Protein AF-A0A4Q4SYN1-F1 (afdb_monomer_lite)

Structure (mmCIF, N/CA/C/O backbone):
data_AF-A0A4Q4SYN1-F1
#
_entry.id   AF-A0A4Q4SYN1-F1
#
loop_
_atom_site.group_PDB
_atom_site.id
_atom_site.type_symbol
_atom_site.label_atom_id
_atom_site.label_alt_id
_atom_site.label_comp_id
_atom_site.label_asym_id
_atom_site.label_entity_id
_atom_site.label_seq_id
_atom_site.pdbx_PDB_ins_code
_atom_site.Cartn_x
_atom_site.Cartn_y
_atom_site.Cartn_z
_atom_site.occupancy
_atom_site.B_iso_or_equiv
_atom_site.auth_seq_id
_atom_site.auth_comp_id
_atom_site.auth_asym_id
_atom_site.auth_atom_id
_atom_site.pdbx_PDB_model_num
ATOM 1 N N . MET A 1 1 ? -1.777 -11.460 9.683 1.00 87.81 1 MET A N 1
ATOM 2 C CA . MET A 1 1 ? -0.820 -10.631 10.452 1.00 87.81 1 MET A CA 1
ATOM 3 C C . MET A 1 1 ? -1.437 -9.323 10.940 1.00 87.81 1 MET A C 1
ATOM 5 O O . MET A 1 1 ? -1.452 -9.117 12.144 1.00 87.81 1 MET A O 1
ATOM 9 N N . TYR A 1 2 ? -1.996 -8.481 10.057 1.00 95.31 2 TYR A N 1
ATOM 10 C CA . TYR A 1 2 ? -2.575 -7.178 10.436 1.00 95.31 2 TYR A CA 1
ATOM 11 C C . TYR A 1 2 ? -3.566 -7.260 11.611 1.00 95.31 2 TYR A C 1
ATOM 13 O O . TYR A 1 2 ? -3.415 -6.551 12.601 1.00 95.31 2 TYR A O 1
ATOM 21 N N . GLU A 1 3 ? -4.534 -8.181 11.553 1.00 94.19 3 GLU A N 1
ATOM 22 C CA . GLU A 1 3 ? -5.520 -8.348 12.631 1.00 94.19 3 GLU A CA 1
ATOM 23 C C . GLU A 1 3 ? -4.879 -8.710 13.975 1.00 94.19 3 GLU A C 1
ATOM 25 O O . GLU A 1 3 ? -5.314 -8.224 15.011 1.00 94.19 3 GLU A O 1
ATOM 30 N N . MET A 1 4 ? -3.804 -9.503 13.974 1.00 96.25 4 MET A N 1
ATOM 31 C CA . MET A 1 4 ? -3.095 -9.858 15.206 1.00 96.25 4 MET A CA 1
ATOM 32 C C . MET A 1 4 ? -2.384 -8.650 15.824 1.00 96.25 4 MET A C 1
ATOM 34 O O . MET A 1 4 ? -2.293 -8.572 17.046 1.00 96.25 4 MET A O 1
ATOM 38 N N . CYS A 1 5 ? -1.872 -7.722 15.008 1.00 95.88 5 CYS A N 1
ATOM 39 C CA . CYS A 1 5 ? -1.315 -6.455 15.490 1.00 95.88 5 CYS A CA 1
ATOM 40 C C . CYS A 1 5 ? -2.410 -5.591 16.125 1.00 95.88 5 CYS A C 1
ATOM 42 O O . CYS A 1 5 ? -2.234 -5.098 17.236 1.00 95.88 5 CYS A O 1
ATOM 44 N N . ALA A 1 6 ? -3.566 -5.482 15.464 1.00 93.81 6 ALA A N 1
ATOM 45 C CA . ALA A 1 6 ? -4.706 -4.738 15.993 1.00 93.81 6 ALA A CA 1
ATOM 46 C C . ALA A 1 6 ? -5.234 -5.344 17.309 1.00 93.81 6 ALA A C 1
ATOM 48 O O . ALA A 1 6 ? -5.445 -4.622 18.279 1.00 93.81 6 ALA A O 1
ATOM 49 N N . VAL A 1 7 ? -5.373 -6.673 17.388 1.00 94.12 7 VAL A N 1
ATOM 50 C CA . VAL A 1 7 ? -5.802 -7.386 18.610 1.00 94.12 7 VAL A CA 1
ATOM 51 C C . VAL A 1 7 ? -4.797 -7.226 19.754 1.00 94.12 7 VAL A C 1
ATOM 53 O O . VAL A 1 7 ? -5.195 -7.175 20.913 1.00 94.12 7 VAL A O 1
ATOM 56 N N . ARG A 1 8 ? -3.501 -7.076 19.453 1.00 96.50 8 ARG A N 1
ATOM 57 C CA . ARG A 1 8 ? -2.464 -6.736 20.446 1.00 96.50 8 ARG A CA 1
ATOM 58 C C . ARG A 1 8 ? -2.515 -5.280 20.929 1.00 96.50 8 ARG A C 1
ATOM 60 O O . ARG A 1 8 ? -1.666 -4.883 21.721 1.00 96.50 8 ARG A O 1
ATOM 67 N N . GLY A 1 9 ? -3.490 -4.492 20.478 1.00 95.81 9 GLY A N 1
ATOM 68 C CA . GLY A 1 9 ? -3.714 -3.120 20.928 1.00 95.81 9 GLY A CA 1
ATOM 69 C C . GLY A 1 9 ? -2.983 -2.061 20.109 1.00 95.81 9 GLY A C 1
ATOM 70 O O . GLY A 1 9 ? -2.912 -0.912 20.538 1.00 95.81 9 GLY A O 1
ATOM 71 N N . TRP A 1 10 ? -2.426 -2.405 18.943 1.00 97.12 10 TRP A N 1
ATOM 72 C CA . TRP A 1 10 ? -1.820 -1.397 18.076 1.00 97.12 10 TRP A CA 1
ATOM 73 C C . TRP A 1 10 ? -2.927 -0.629 17.338 1.00 97.12 10 TRP A C 1
ATOM 75 O O . TRP A 1 10 ? -3.745 -1.261 16.663 1.00 97.12 10 TRP A O 1
ATOM 85 N N . PRO A 1 11 ? -2.981 0.712 17.450 1.00 96.44 11 PRO A N 1
ATOM 86 C CA . PRO A 1 11 ? -4.049 1.494 16.840 1.00 96.44 11 PRO A CA 1
ATOM 87 C C . PRO A 1 11 ? -3.974 1.382 15.307 1.00 96.44 11 PRO A C 1
ATOM 89 O O . PRO A 1 11 ? -2.896 1.618 14.751 1.00 96.44 11 PRO A O 1
ATOM 92 N N . PRO A 1 12 ? -5.077 1.041 14.609 1.00 96.06 12 PRO A N 1
ATOM 93 C CA . PRO A 1 12 ? -5.079 0.842 13.159 1.00 96.06 12 PRO A CA 1
ATOM 94 C C . PRO A 1 12 ? -4.517 2.017 12.352 1.00 96.06 12 PRO A C 1
ATOM 96 O O . PRO A 1 12 ? -3.851 1.788 11.348 1.00 96.06 12 PRO A O 1
ATOM 99 N N . GLU A 1 13 ? -4.708 3.251 12.819 1.00 96.88 13 GLU A N 1
ATOM 100 C CA . GLU A 1 13 ? -4.198 4.481 12.188 1.00 96.88 13 GLU A CA 1
ATOM 101 C C . GLU A 1 13 ? -2.680 4.628 12.229 1.00 96.88 13 GLU A C 1
ATOM 103 O O . GLU A 1 13 ? -2.120 5.449 11.507 1.00 96.88 13 GLU A O 1
ATOM 108 N N . LYS A 1 14 ? -1.997 3.796 13.016 1.00 97.31 14 LYS A N 1
ATOM 109 C CA . LYS A 1 14 ? -0.533 3.695 13.031 1.00 97.31 14 LYS A CA 1
ATOM 110 C C . LYS A 1 14 ? -0.021 2.429 12.341 1.00 97.31 14 LYS A C 1
ATOM 112 O O . LYS A 1 14 ? 1.180 2.176 12.365 1.00 97.31 14 LYS A O 1
ATOM 117 N N . LEU A 1 15 ? -0.905 1.627 11.741 1.00 97.25 15 LEU A N 1
ATOM 118 C CA . LEU A 1 15 ? -0.546 0.404 11.026 1.00 97.25 15 LEU A CA 1
ATOM 119 C C . LEU A 1 15 ? -0.620 0.614 9.519 1.00 97.25 15 LEU A C 1
ATOM 121 O O . LEU A 1 15 ? -1.684 0.863 8.956 1.00 97.25 15 LEU A O 1
ATOM 125 N N . VAL A 1 16 ? 0.521 0.432 8.863 1.00 97.12 16 VAL A N 1
ATOM 126 C CA . VAL A 1 16 ? 0.650 0.510 7.408 1.00 97.12 16 VAL A CA 1
ATOM 127 C C . VAL A 1 16 ? 0.985 -0.876 6.867 1.00 97.12 16 VAL A C 1
ATOM 129 O O . VAL A 1 16 ? 1.879 -1.554 7.372 1.00 97.12 16 VAL A O 1
ATOM 132 N N . VAL A 1 17 ? 0.263 -1.314 5.835 1.00 96.88 17 VAL A N 1
ATOM 133 C CA . VAL A 1 17 ? 0.538 -2.587 5.158 1.00 96.88 17 VAL A CA 1
ATOM 134 C C . VAL A 1 17 ? 1.715 -2.396 4.204 1.00 96.88 17 VAL A C 1
ATOM 136 O O . VAL A 1 17 ? 1.579 -1.717 3.187 1.00 96.88 17 VAL A O 1
ATOM 139 N N . GLY A 1 18 ? 2.863 -2.991 4.530 1.00 96.56 18 GLY A N 1
ATOM 140 C CA . GLY A 1 18 ? 4.016 -3.055 3.631 1.00 96.56 18 GLY A CA 1
ATOM 141 C C . GLY A 1 18 ? 3.798 -4.082 2.520 1.00 96.56 18 GLY A C 1
ATOM 142 O O . GLY A 1 18 ? 3.390 -5.212 2.791 1.00 96.56 18 GLY A O 1
ATOM 143 N N . LEU A 1 19 ? 4.052 -3.680 1.277 1.00 97.00 19 LEU A N 1
ATOM 144 C CA . LEU A 1 19 ? 3.844 -4.474 0.069 1.00 97.00 19 LEU A CA 1
ATOM 145 C C . LEU A 1 19 ? 5.093 -4.448 -0.803 1.00 97.00 19 LEU A C 1
ATOM 147 O O . LEU A 1 19 ? 5.747 -3.416 -0.915 1.00 97.00 19 LEU A O 1
ATOM 151 N N . VAL A 1 20 ? 5.372 -5.553 -1.484 1.00 97.25 20 VAL A N 1
ATOM 152 C CA . VAL A 1 20 ? 6.398 -5.599 -2.527 1.00 97.25 20 VAL A CA 1
ATOM 153 C C . VAL A 1 20 ? 5.780 -5.094 -3.838 1.00 97.25 20 VAL A C 1
ATOM 155 O O . VAL A 1 20 ? 4.710 -5.557 -4.232 1.00 97.25 20 VAL A O 1
ATOM 158 N N . THR A 1 21 ? 6.405 -4.121 -4.505 1.00 97.31 21 THR A N 1
ATOM 159 C CA . THR A 1 21 ? 5.842 -3.447 -5.696 1.00 97.31 21 THR A CA 1
ATOM 160 C C . THR A 1 21 ? 6.110 -4.183 -7.009 1.00 97.31 21 THR A C 1
ATOM 162 O O . THR A 1 21 ? 5.336 -4.035 -7.957 1.00 97.31 21 THR A O 1
ATOM 165 N N . SER A 1 22 ? 7.162 -5.003 -7.056 1.00 95.06 22 SER A N 1
ATOM 166 C CA . SER A 1 22 ? 7.551 -5.847 -8.190 1.00 95.06 22 SER A CA 1
ATOM 167 C C . SER A 1 22 ? 7.961 -7.238 -7.695 1.00 95.06 22 SER A C 1
ATOM 169 O O . SER A 1 22 ? 8.605 -7.318 -6.648 1.00 95.06 22 SER A O 1
ATOM 171 N N . PRO A 1 23 ? 7.645 -8.331 -8.412 1.00 93.81 23 PRO A N 1
ATOM 172 C CA . PRO A 1 23 ? 8.127 -9.669 -8.054 1.00 93.81 23 PRO A CA 1
ATOM 173 C C . PRO A 1 23 ? 9.660 -9.762 -7.978 1.00 93.81 23 PRO A C 1
ATOM 175 O O . PRO A 1 23 ? 10.180 -10.589 -7.233 1.00 93.81 23 PRO A O 1
ATOM 178 N N . ASP A 1 24 ? 10.378 -8.882 -8.679 1.00 92.88 24 ASP A N 1
ATOM 179 C CA . ASP A 1 24 ? 11.845 -8.841 -8.672 1.00 92.88 24 ASP A CA 1
ATOM 180 C C . ASP A 1 24 ? 12.426 -8.300 -7.353 1.00 92.88 24 ASP A C 1
ATOM 182 O O . ASP A 1 24 ? 13.590 -8.541 -7.044 1.00 92.88 24 ASP A O 1
ATOM 186 N N . ASN A 1 25 ? 11.623 -7.583 -6.556 1.00 90.25 25 ASN A N 1
ATOM 187 C CA . ASN A 1 25 ? 12.081 -6.943 -5.316 1.00 90.25 25 ASN A CA 1
ATOM 188 C C . ASN A 1 25 ? 12.121 -7.911 -4.125 1.00 90.25 25 ASN A C 1
ATOM 190 O O . ASN A 1 25 ? 12.636 -7.560 -3.063 1.00 90.25 25 ASN A O 1
ATOM 194 N N . GLY A 1 26 ? 11.564 -9.115 -4.273 1.00 90.00 26 GLY A N 1
ATOM 195 C CA . GLY A 1 26 ? 11.607 -10.145 -3.245 1.00 90.00 26 GLY A CA 1
ATOM 196 C C . GLY A 1 26 ? 10.396 -11.070 -3.242 1.00 90.00 26 GLY A C 1
ATOM 197 O O . GLY A 1 26 ? 9.416 -10.893 -3.967 1.00 90.00 26 GLY A O 1
ATOM 198 N N . ALA A 1 27 ? 10.461 -12.077 -2.373 1.00 91.38 27 ALA A N 1
ATOM 199 C CA . ALA A 1 27 ? 9.360 -13.008 -2.165 1.00 91.38 27 ALA A CA 1
ATOM 200 C C . ALA A 1 27 ? 8.134 -12.311 -1.549 1.00 91.38 27 ALA A C 1
ATOM 202 O O . ALA A 1 27 ? 8.254 -11.359 -0.780 1.00 91.38 27 ALA A O 1
ATOM 203 N N . GLY A 1 28 ? 6.941 -12.836 -1.841 1.00 90.50 28 GLY A N 1
ATOM 204 C CA . GLY A 1 28 ? 5.693 -12.332 -1.261 1.00 90.50 28 GLY A CA 1
ATOM 205 C C . GLY A 1 28 ? 5.037 -11.190 -2.039 1.00 90.50 28 GLY A C 1
ATOM 206 O O . GLY A 1 28 ? 4.151 -10.529 -1.500 1.00 90.50 28 GLY A O 1
ATOM 207 N N . TRP A 1 29 ? 5.423 -10.966 -3.299 1.00 95.38 29 TRP A N 1
ATOM 208 C CA . TRP A 1 29 ? 4.630 -10.148 -4.215 1.00 95.38 29 TRP A CA 1
ATOM 209 C C . TRP A 1 29 ? 3.245 -10.772 -4.434 1.00 95.38 29 TRP A C 1
ATOM 211 O O . TRP A 1 29 ? 3.111 -11.990 -4.577 1.00 95.38 29 TRP A O 1
ATOM 221 N N . VAL A 1 30 ? 2.207 -9.934 -4.450 1.00 94.94 30 VAL A N 1
ATOM 222 C CA . VAL A 1 30 ? 0.809 -10.366 -4.567 1.00 94.94 30 VAL A CA 1
ATOM 223 C C . VAL A 1 30 ? 0.141 -9.628 -5.734 1.00 94.94 30 VAL A C 1
ATOM 225 O O . VAL A 1 30 ? 0.196 -8.396 -5.760 1.00 94.94 30 VAL A O 1
ATOM 228 N N . PRO A 1 31 ? -0.545 -10.338 -6.654 1.00 93.75 31 PRO A N 1
ATOM 229 C CA . PRO A 1 31 ? -1.319 -9.715 -7.727 1.00 93.75 31 PRO A CA 1
ATOM 230 C C . PRO A 1 31 ? -2.427 -8.792 -7.204 1.00 93.75 31 PRO A C 1
ATOM 232 O O . PRO A 1 31 ? -3.025 -9.039 -6.149 1.00 93.75 31 PRO A O 1
ATOM 235 N N . PHE A 1 32 ? -2.763 -7.746 -7.963 1.00 93.31 32 PHE A N 1
ATOM 236 C CA . PHE A 1 32 ? -3.763 -6.756 -7.545 1.00 93.31 32 PHE A CA 1
ATOM 237 C C . PHE A 1 32 ? -5.170 -7.337 -7.374 1.00 93.31 32 PHE A C 1
ATOM 239 O O . PHE A 1 32 ? -5.925 -6.858 -6.527 1.00 93.31 32 PHE A O 1
ATOM 246 N N . GLU A 1 33 ? -5.505 -8.386 -8.121 1.00 93.00 33 GLU A N 1
ATOM 247 C CA . GLU A 1 33 ? -6.786 -9.094 -8.069 1.00 93.00 33 GLU A CA 1
ATOM 248 C C . GLU A 1 33 ? -7.009 -9.736 -6.696 1.00 93.00 33 GLU A C 1
ATOM 250 O O . GLU A 1 33 ? -8.131 -9.780 -6.194 1.00 93.00 33 GLU A O 1
ATOM 255 N N . VAL A 1 34 ? -5.924 -10.185 -6.061 1.00 94.50 34 VAL A N 1
ATOM 256 C CA . VAL A 1 34 ? -5.941 -10.763 -4.714 1.00 94.50 34 VAL A CA 1
ATOM 257 C C . VAL A 1 34 ? -5.793 -9.666 -3.661 1.00 94.50 34 VAL A C 1
ATOM 259 O O . VAL A 1 34 ? -6.498 -9.667 -2.651 1.00 94.50 34 VAL A O 1
ATOM 262 N N . LEU A 1 35 ? -4.907 -8.695 -3.888 1.00 94.00 35 LEU A N 1
ATOM 263 C CA . LEU A 1 35 ? -4.626 -7.627 -2.930 1.00 94.00 35 LEU A CA 1
ATOM 264 C C . LEU A 1 35 ? -5.830 -6.692 -2.708 1.00 94.00 35 LEU A C 1
ATOM 266 O O . LEU A 1 35 ? -6.145 -6.346 -1.568 1.00 94.00 35 LEU A O 1
ATOM 270 N N . GLY A 1 36 ? -6.519 -6.288 -3.778 1.00 93.31 36 GLY A N 1
ATOM 271 C CA . GLY A 1 36 ? -7.598 -5.295 -3.738 1.00 93.31 36 GLY A CA 1
ATOM 272 C C . GLY A 1 36 ? -8.745 -5.648 -2.779 1.00 93.31 36 GLY A C 1
ATOM 273 O O . GLY A 1 36 ? -9.067 -4.835 -1.902 1.00 93.31 36 GLY A O 1
ATOM 274 N N . PRO A 1 37 ? -9.351 -6.849 -2.878 1.00 93.75 37 PRO A N 1
ATOM 275 C CA . PRO A 1 37 ? -10.392 -7.294 -1.952 1.00 93.75 37 PRO A CA 1
ATOM 276 C C . PRO A 1 37 ? -9.924 -7.339 -0.492 1.00 93.75 37 PRO A C 1
ATOM 278 O O . PRO A 1 37 ? -10.662 -6.926 0.403 1.00 93.75 37 PRO A O 1
ATOM 281 N N . ASN A 1 38 ? -8.680 -7.762 -0.244 1.00 94.50 38 ASN A N 1
ATOM 282 C CA . ASN A 1 38 ? -8.117 -7.838 1.105 1.00 94.50 38 ASN A CA 1
ATOM 283 C C . ASN A 1 38 ? -7.915 -6.448 1.731 1.00 94.50 38 ASN A C 1
ATOM 285 O O . ASN A 1 38 ? -8.328 -6.221 2.868 1.00 94.50 38 ASN A O 1
ATOM 289 N N . LEU A 1 39 ? -7.364 -5.483 0.985 1.00 94.75 39 LEU A N 1
ATOM 290 C CA . LEU A 1 39 ? -7.247 -4.096 1.460 1.00 94.75 39 LEU A CA 1
ATOM 291 C C . LEU A 1 39 ? -8.621 -3.470 1.728 1.00 94.75 39 LEU A C 1
ATOM 293 O O . LEU A 1 39 ? -8.807 -2.740 2.703 1.00 94.75 39 LEU A O 1
ATOM 297 N N . SER A 1 40 ? -9.603 -3.793 0.888 1.00 92.81 40 SER A N 1
ATOM 298 C CA . SER A 1 40 ? -10.984 -3.338 1.053 1.00 92.81 40 SER A CA 1
ATOM 299 C C . SER A 1 40 ? -11.616 -3.888 2.334 1.00 92.81 40 SER A C 1
ATOM 301 O O . SER A 1 40 ? -12.279 -3.148 3.063 1.00 92.81 40 SER A O 1
ATOM 303 N N . LEU A 1 41 ? -11.384 -5.169 2.636 1.00 93.25 41 LEU A N 1
ATOM 304 C CA . LEU A 1 41 ? -11.843 -5.808 3.866 1.00 93.25 41 LEU A CA 1
ATOM 305 C C . LEU A 1 41 ? -11.202 -5.171 5.103 1.00 93.25 41 LEU A C 1
ATOM 307 O O . LEU A 1 41 ? -11.921 -4.810 6.035 1.00 93.25 41 LEU A O 1
ATOM 311 N N . LEU A 1 42 ? -9.880 -4.966 5.092 1.00 93.81 42 LEU A N 1
ATOM 312 C CA . LEU A 1 42 ? -9.162 -4.334 6.202 1.00 93.81 42 LEU A CA 1
ATOM 313 C C . LEU A 1 42 ? -9.698 -2.929 6.491 1.00 93.81 42 LEU A C 1
ATOM 315 O O . LEU A 1 42 ? -9.983 -2.610 7.641 1.00 93.81 42 LEU A O 1
ATOM 319 N N . ARG A 1 43 ? -9.930 -2.110 5.463 1.00 92.25 43 ARG A N 1
ATOM 320 C CA . ARG A 1 43 ? -10.500 -0.764 5.640 1.00 92.25 43 ARG A CA 1
ATOM 321 C C . ARG A 1 43 ? -11.912 -0.765 6.205 1.00 92.25 43 ARG A C 1
ATOM 323 O O . ARG A 1 43 ? -12.245 0.091 7.017 1.00 92.25 43 ARG A O 1
ATOM 330 N N . ARG A 1 44 ? -12.753 -1.713 5.783 1.00 91.94 44 ARG A N 1
ATOM 331 C CA . ARG A 1 44 ? -14.113 -1.855 6.325 1.00 91.94 44 ARG A CA 1
ATOM 332 C C . ARG A 1 44 ? -14.094 -2.320 7.778 1.00 91.94 44 ARG A C 1
ATOM 334 O O . ARG A 1 44 ? -14.915 -1.871 8.569 1.00 91.94 44 ARG A O 1
ATOM 341 N N . ARG A 1 45 ? -13.172 -3.222 8.122 1.00 93.69 45 ARG A N 1
ATOM 342 C CA . ARG A 1 45 ? -13.047 -3.789 9.469 1.00 93.69 45 ARG A CA 1
ATOM 343 C C . ARG A 1 45 ? -12.398 -2.823 10.458 1.00 93.69 45 ARG A C 1
ATOM 345 O O . ARG A 1 45 ? -12.767 -2.831 11.628 1.00 93.69 45 ARG A O 1
ATOM 352 N N . PHE A 1 46 ? -11.463 -2.001 9.990 1.00 94.25 46 PHE A N 1
ATOM 353 C CA . PHE A 1 46 ? -10.692 -1.062 10.796 1.00 94.25 46 PHE A CA 1
ATOM 354 C C . PHE A 1 46 ? -10.885 0.367 10.255 1.00 94.25 46 PHE A C 1
ATOM 356 O O . PHE A 1 46 ? -10.143 0.780 9.363 1.00 94.25 46 PHE A O 1
ATOM 363 N N . PRO A 1 47 ? -11.854 1.142 10.787 1.00 87.88 47 PRO A N 1
ATOM 364 C CA . PRO A 1 47 ? -12.176 2.489 10.300 1.00 87.88 47 PRO A CA 1
ATOM 365 C C . PRO A 1 47 ? -10.995 3.471 10.294 1.00 87.88 47 PRO A C 1
ATOM 367 O O . PRO A 1 47 ? -10.978 4.395 9.487 1.00 87.88 47 PRO A O 1
ATOM 370 N N . GLY A 1 48 ? -10.003 3.248 11.160 1.00 90.12 48 GLY A N 1
ATOM 371 C CA . GLY A 1 48 ? -8.756 4.006 11.215 1.00 90.12 48 GLY A CA 1
ATOM 372 C C . GLY A 1 48 ? -7.627 3.435 10.357 1.00 90.12 48 GLY A C 1
ATOM 373 O O . GLY A 1 48 ? -6.491 3.731 10.645 1.00 90.12 48 GLY A O 1
ATOM 374 N N . PHE A 1 49 ? -7.867 2.577 9.361 1.00 95.12 49 PHE A N 1
ATOM 375 C CA . PHE A 1 49 ? -6.798 1.933 8.576 1.00 95.12 49 PHE A CA 1
ATOM 376 C C . PHE A 1 49 ? -5.677 2.901 8.135 1.00 95.12 49 PHE A C 1
ATOM 378 O O . PHE A 1 49 ? -5.927 3.820 7.353 1.00 95.12 49 PHE A O 1
ATOM 385 N N . GLY A 1 50 ? -4.447 2.662 8.607 1.00 95.38 50 GLY A N 1
ATOM 386 C CA . GLY A 1 50 ? -3.321 3.592 8.465 1.00 95.38 50 GLY A CA 1
ATOM 387 C C . GLY A 1 50 ? -2.734 3.705 7.057 1.00 95.38 50 GLY A C 1
ATOM 388 O O . GLY A 1 50 ? -2.101 4.708 6.741 1.00 95.38 50 GLY A O 1
ATOM 389 N N . GLY A 1 51 ? -2.975 2.729 6.177 1.00 95.88 51 GLY A N 1
ATOM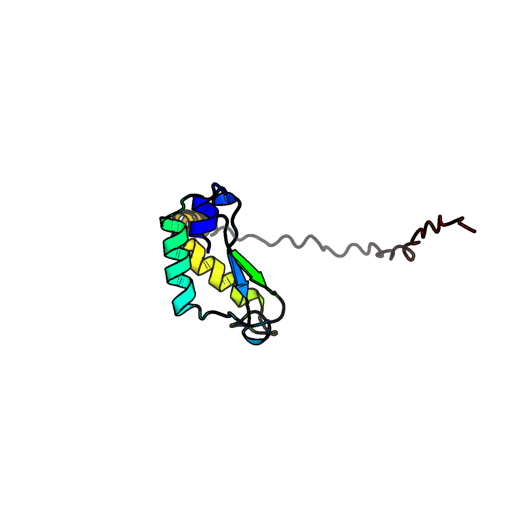 390 C CA . GLY A 1 51 ? -2.627 2.828 4.757 1.00 95.88 51 GLY A CA 1
ATOM 391 C C . GLY A 1 51 ? -1.747 1.694 4.242 1.00 95.88 51 GLY A C 1
ATOM 392 O O . GLY A 1 51 ? -1.683 0.605 4.816 1.00 95.88 51 GLY A O 1
ATOM 393 N N . VAL A 1 52 ? -1.079 1.958 3.119 1.00 97.44 52 VAL A N 1
ATOM 394 C CA . VAL A 1 52 ? -0.166 1.019 2.455 1.00 97.44 52 VAL A CA 1
ATOM 395 C C . VAL A 1 52 ? 1.174 1.689 2.169 1.00 97.44 52 VAL A C 1
ATOM 397 O O . VAL A 1 52 ? 1.235 2.896 1.943 1.00 97.44 52 VAL A O 1
ATOM 400 N N . MET A 1 53 ? 2.231 0.889 2.143 1.00 97.56 53 MET A N 1
ATOM 401 C CA . MET A 1 53 ? 3.582 1.277 1.749 1.00 97.56 53 MET A CA 1
ATOM 402 C C . MET A 1 53 ? 4.081 0.281 0.702 1.00 97.56 53 MET A C 1
ATOM 404 O O . MET A 1 53 ? 3.775 -0.908 0.788 1.00 97.56 53 MET A O 1
ATOM 408 N N . GLY A 1 54 ? 4.811 0.771 -0.299 1.00 97.44 54 GLY A N 1
ATOM 409 C CA . GLY A 1 54 ? 5.388 -0.045 -1.362 1.00 97.44 54 GLY A CA 1
ATOM 410 C C . GLY A 1 54 ? 6.911 -0.073 -1.293 1.00 97.44 54 GLY A C 1
ATOM 411 O O . GLY A 1 54 ? 7.549 0.972 -1.393 1.00 97.44 54 GLY A O 1
ATOM 412 N N . TRP A 1 55 ? 7.477 -1.269 -1.182 1.00 97.31 55 TRP A N 1
ATOM 413 C CA . TRP A 1 55 ? 8.888 -1.559 -1.391 1.00 97.31 55 TRP A CA 1
ATOM 414 C C . TRP A 1 55 ? 9.095 -2.094 -2.819 1.00 97.31 55 TRP A C 1
ATOM 416 O O . TRP A 1 55 ? 8.737 -3.230 -3.128 1.00 97.31 55 TRP A O 1
ATOM 426 N N . GLU A 1 56 ? 9.602 -1.328 -3.773 1.00 97.12 56 GLU A N 1
ATOM 427 C CA . GLU A 1 56 ? 10.110 0.046 -3.730 1.00 97.12 56 GLU A CA 1
ATOM 428 C C . GLU A 1 56 ? 9.623 0.840 -4.956 1.00 97.12 56 GLU A C 1
ATOM 430 O O . GLU A 1 56 ? 8.802 0.358 -5.739 1.00 97.12 56 GLU A O 1
ATOM 435 N N . TYR A 1 57 ? 10.078 2.082 -5.120 1.00 97.75 57 TYR A N 1
ATOM 436 C CA . TYR A 1 57 ? 9.532 2.966 -6.150 1.00 97.75 57 TYR A CA 1
ATOM 437 C C . TYR A 1 57 ? 9.975 2.601 -7.576 1.00 97.75 57 TYR A C 1
ATOM 439 O O . TYR A 1 57 ? 9.124 2.421 -8.442 1.00 97.75 57 TYR A O 1
ATOM 447 N N . PHE A 1 58 ? 11.284 2.510 -7.841 1.00 97.81 58 PHE A N 1
ATOM 448 C CA . PHE A 1 58 ? 11.845 2.707 -9.189 1.00 97.81 58 PHE A CA 1
ATOM 449 C C . PHE A 1 58 ? 11.423 1.681 -10.254 1.00 97.81 58 PHE A C 1
ATOM 451 O O . PHE A 1 58 ? 11.581 1.964 -11.437 1.00 97.81 58 PHE A O 1
ATOM 458 N N . ASN A 1 59 ? 10.930 0.505 -9.865 1.00 97.12 59 ASN A N 1
ATOM 459 C CA . ASN A 1 59 ? 10.492 -0.563 -10.767 1.00 97.12 59 ASN A CA 1
ATOM 460 C C . ASN A 1 59 ? 9.060 -1.046 -10.474 1.00 97.12 59 ASN A C 1
ATOM 462 O O . ASN A 1 59 ? 8.718 -2.187 -10.784 1.00 97.12 59 ASN A O 1
ATOM 466 N N . GLY A 1 60 ? 8.226 -0.200 -9.863 1.00 95.75 60 GLY A N 1
ATOM 467 C CA . GLY A 1 60 ? 6.867 -0.566 -9.470 1.00 95.75 60 GLY A CA 1
ATOM 468 C C . GLY A 1 60 ? 6.003 -1.060 -10.639 1.00 95.75 60 GLY A C 1
ATOM 469 O O . GLY A 1 60 ? 5.767 -0.348 -11.617 1.00 95.75 60 GLY A O 1
ATOM 470 N N . TRP A 1 61 ? 5.467 -2.275 -10.521 1.00 94.62 61 TRP A N 1
ATOM 471 C CA . TRP A 1 61 ? 4.547 -2.855 -11.506 1.00 94.62 61 TRP A CA 1
ATOM 472 C C . TRP A 1 61 ? 3.163 -2.166 -11.425 1.00 94.62 61 TRP A C 1
ATOM 474 O O . TRP A 1 61 ? 2.725 -1.828 -10.327 1.00 94.62 61 TRP A O 1
ATOM 484 N N . PRO A 1 62 ? 2.426 -1.903 -12.521 1.00 95.38 62 PRO A N 1
ATOM 485 C CA . PRO A 1 62 ? 2.587 -2.420 -13.882 1.00 95.38 62 PRO A CA 1
ATOM 486 C C . PRO A 1 62 ? 3.496 -1.590 -14.785 1.00 95.38 62 PRO A C 1
ATOM 488 O O . PRO A 1 62 ? 3.835 -2.040 -15.873 1.00 95.38 62 PRO A O 1
ATOM 491 N N . GLY A 1 63 ? 3.885 -0.392 -14.354 1.00 94.06 63 GLY A N 1
ATOM 492 C CA . GLY A 1 63 ? 4.632 0.540 -15.192 1.00 94.06 63 GLY A CA 1
ATOM 493 C C . GLY A 1 63 ? 6.134 0.273 -15.262 1.00 94.06 63 GLY A C 1
ATOM 494 O O . GLY A 1 63 ? 6.808 0.910 -16.067 1.00 94.06 63 GLY A O 1
ATOM 495 N N . GLY A 1 64 ? 6.659 -0.635 -14.435 1.00 95.06 64 GLY A N 1
ATOM 496 C CA . GLY A 1 64 ? 8.068 -1.011 -14.449 1.00 95.06 64 GLY A CA 1
ATOM 497 C C . GLY A 1 64 ? 8.976 0.185 -14.171 1.00 95.06 64 GLY A C 1
ATOM 498 O O . GLY A 1 64 ? 8.658 1.041 -13.343 1.00 95.06 64 GLY A O 1
ATOM 499 N N . ARG A 1 65 ? 10.118 0.242 -14.862 1.00 96.50 65 ARG A N 1
ATOM 500 C CA . ARG A 1 65 ? 11.097 1.332 -14.702 1.00 96.50 65 ARG A CA 1
ATOM 501 C C . ARG A 1 65 ? 10.726 2.568 -15.510 1.00 96.50 65 ARG A C 1
ATOM 503 O O . ARG A 1 65 ? 11.151 3.672 -15.189 1.00 96.50 65 ARG A O 1
ATOM 510 N N . GLU A 1 66 ? 9.916 2.384 -16.539 1.00 97.88 66 GLU A N 1
ATOM 511 C CA . GLU A 1 66 ? 9.471 3.418 -17.459 1.00 97.88 66 GLU A CA 1
ATOM 512 C C . GLU A 1 66 ? 8.401 4.296 -16.810 1.00 97.88 66 GLU A C 1
ATOM 514 O O . GLU A 1 66 ? 8.360 5.505 -17.035 1.00 97.88 66 GLU A O 1
ATOM 519 N N . ARG A 1 67 ? 7.503 3.682 -16.025 1.00 97.94 67 ARG A N 1
ATOM 520 C CA . ARG A 1 67 ? 6.342 4.349 -15.417 1.00 97.94 67 ARG A CA 1
ATOM 521 C C . ARG A 1 67 ? 6.074 3.901 -13.969 1.00 97.94 67 ARG A C 1
ATOM 523 O O . ARG A 1 67 ? 4.937 3.544 -13.647 1.00 97.94 67 ARG A O 1
ATOM 530 N N . PRO A 1 68 ? 7.064 3.959 -13.059 1.00 97.62 68 PRO A N 1
ATOM 531 C CA . PRO A 1 68 ? 6.955 3.417 -11.696 1.00 97.62 68 PRO A CA 1
ATOM 532 C C . PRO A 1 68 ? 5.783 3.986 -10.877 1.00 97.62 68 PRO A C 1
ATOM 534 O O . PRO A 1 68 ? 5.176 3.302 -10.050 1.00 97.62 68 PRO A O 1
ATOM 537 N N . TRP A 1 69 ? 5.390 5.234 -11.148 1.00 97.50 69 TRP A N 1
ATOM 538 C CA . TRP A 1 69 ? 4.261 5.908 -10.497 1.00 97.50 69 TRP A CA 1
ATOM 539 C C . TRP A 1 69 ? 2.899 5.241 -10.754 1.00 97.50 69 TRP A C 1
ATOM 541 O O . TRP A 1 69 ? 1.932 5.512 -10.034 1.00 97.50 69 TRP A O 1
ATOM 551 N N . GLU A 1 70 ? 2.776 4.374 -11.766 1.00 97.94 70 GLU A N 1
ATOM 552 C CA . GLU A 1 70 ? 1.519 3.675 -12.034 1.00 97.94 70 GLU A CA 1
ATOM 553 C C . GLU A 1 70 ? 1.104 2.761 -10.882 1.00 97.94 70 GLU A C 1
ATOM 555 O O . GLU A 1 70 ? -0.098 2.660 -10.616 1.00 97.94 70 GLU A O 1
ATOM 560 N N . TRP A 1 71 ? 2.061 2.182 -10.147 1.00 97.56 71 TRP A N 1
ATOM 561 C CA . TRP A 1 71 ? 1.774 1.396 -8.946 1.00 97.56 71 T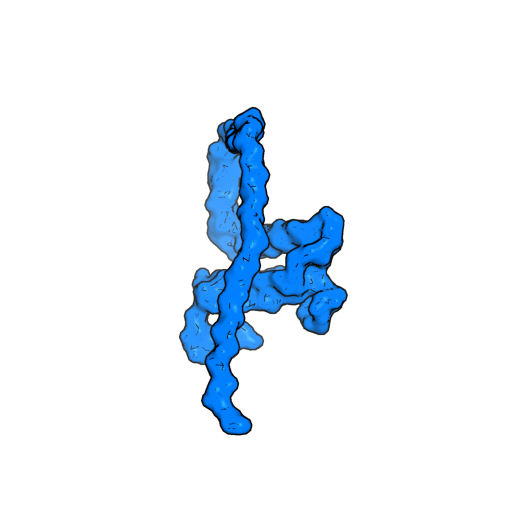RP A CA 1
ATOM 562 C C . TRP A 1 71 ? 1.021 2.239 -7.903 1.00 97.56 71 TRP A C 1
ATOM 564 O O . TRP A 1 71 ? -0.069 1.873 -7.455 1.00 97.56 71 TRP A O 1
ATOM 574 N N . ALA A 1 72 ? 1.537 3.432 -7.583 1.00 97.06 72 ALA A N 1
ATOM 575 C CA . ALA A 1 72 ? 0.923 4.338 -6.609 1.00 97.06 72 ALA A CA 1
ATOM 576 C C . ALA A 1 72 ? -0.450 4.846 -7.082 1.00 97.06 72 ALA A C 1
ATOM 578 O O . ALA A 1 72 ? -1.398 4.953 -6.294 1.00 97.06 72 ALA A O 1
ATOM 579 N N . ARG A 1 73 ? -0.599 5.096 -8.390 1.00 96.56 73 ARG A N 1
ATOM 580 C CA . ARG A 1 73 ? -1.889 5.447 -9.001 1.00 96.56 73 ARG A CA 1
ATOM 581 C C . ARG A 1 73 ? -2.905 4.312 -8.849 1.00 96.56 73 ARG A C 1
ATOM 583 O O . ARG A 1 73 ? -4.070 4.580 -8.550 1.00 96.56 73 ARG A O 1
ATOM 590 N N . HIS A 1 74 ? -2.487 3.060 -9.033 1.00 95.12 74 HIS A N 1
ATOM 591 C CA . HIS A 1 74 ? -3.339 1.890 -8.816 1.00 95.12 74 HIS A CA 1
ATOM 592 C C . HIS A 1 74 ? -3.750 1.747 -7.347 1.00 95.12 74 HIS A C 1
ATOM 594 O O . HIS A 1 74 ? -4.945 1.622 -7.072 1.00 95.12 74 HIS A O 1
ATOM 600 N N . MET A 1 75 ? -2.809 1.864 -6.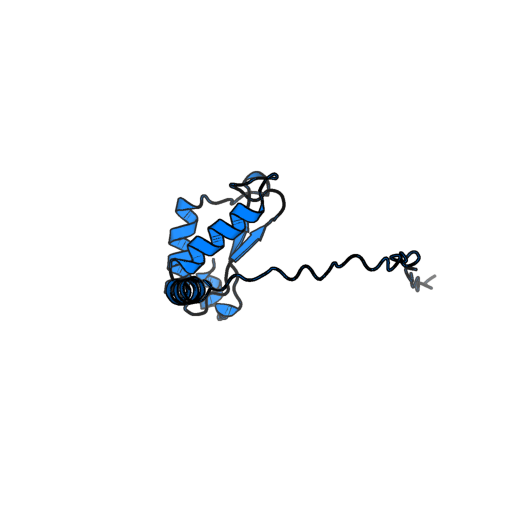404 1.00 95.88 75 MET A N 1
ATOM 601 C CA . MET A 1 75 ? -3.123 1.840 -4.968 1.00 95.88 75 MET A CA 1
ATOM 602 C C . MET A 1 75 ? -4.102 2.949 -4.579 1.00 95.88 75 MET A C 1
ATOM 604 O O . MET A 1 75 ? -5.074 2.697 -3.871 1.00 95.88 75 MET A O 1
ATOM 608 N N . THR A 1 76 ? -3.919 4.159 -5.110 1.00 94.81 76 THR A N 1
ATOM 609 C CA . THR A 1 76 ? -4.833 5.284 -4.871 1.00 94.81 76 THR A CA 1
ATOM 610 C C . THR A 1 76 ? -6.252 4.968 -5.341 1.00 94.81 76 THR A C 1
ATOM 612 O O . THR A 1 76 ? -7.206 5.230 -4.611 1.00 94.81 76 THR A O 1
ATOM 615 N N . LYS A 1 77 ? -6.417 4.370 -6.530 1.00 92.88 77 LYS A N 1
ATOM 616 C CA . LYS A 1 77 ? -7.741 3.954 -7.023 1.00 92.88 77 LYS A CA 1
ATOM 617 C C . LYS A 1 77 ? -8.376 2.916 -6.098 1.00 92.88 77 LYS A C 1
ATOM 619 O O . LYS A 1 77 ? -9.521 3.099 -5.696 1.00 92.88 77 LYS A O 1
ATOM 624 N N . LEU A 1 78 ? -7.628 1.880 -5.711 1.00 91.00 78 LEU A N 1
ATOM 625 C CA . LEU A 1 78 ? -8.112 0.824 -4.813 1.00 91.00 78 LEU A CA 1
ATOM 626 C C . LEU A 1 78 ? -8.538 1.374 -3.443 1.00 91.00 78 LEU A C 1
ATOM 628 O O . LEU A 1 78 ? -9.609 1.038 -2.937 1.00 91.00 78 LEU A O 1
ATOM 632 N N . LEU A 1 79 ? -7.729 2.264 -2.866 1.00 89.50 79 LEU A N 1
ATOM 633 C CA . LEU A 1 79 ? -7.974 2.874 -1.558 1.00 89.50 79 LEU A CA 1
ATOM 634 C C . LEU A 1 79 ? -9.001 4.015 -1.601 1.00 89.50 79 LEU A C 1
ATOM 636 O O . LEU A 1 79 ? -9.542 4.390 -0.566 1.00 89.50 79 LEU A O 1
ATOM 640 N N . ARG A 1 80 ? -9.329 4.595 -2.753 1.00 85.62 80 ARG A N 1
ATOM 641 C CA . ARG A 1 80 ? -10.398 5.609 -2.832 1.00 85.62 80 ARG A CA 1
ATOM 642 C C . ARG A 1 80 ? -11.743 5.007 -3.203 1.00 85.62 80 ARG A C 1
ATOM 644 O O . ARG A 1 80 ? -12.741 5.399 -2.611 1.00 85.62 80 ARG A O 1
ATOM 651 N N . ALA A 1 81 ? -11.767 3.996 -4.071 1.00 71.50 81 ALA A N 1
ATOM 652 C CA . ALA A 1 81 ? -12.998 3.355 -4.540 1.00 71.50 81 ALA A CA 1
ATOM 653 C C . ALA A 1 81 ? -13.831 2.702 -3.421 1.00 71.50 81 ALA A C 1
ATOM 655 O O . ALA A 1 81 ? -15.027 2.490 -3.582 1.00 71.50 81 ALA A O 1
ATOM 656 N N . THR A 1 82 ? -13.217 2.380 -2.281 1.00 61.72 82 THR A N 1
ATOM 657 C CA . THR A 1 82 ? -13.869 1.652 -1.181 1.00 61.72 82 THR A CA 1
ATOM 658 C C . THR A 1 82 ? -14.204 2.484 0.057 1.00 61.72 82 THR A C 1
ATOM 660 O O . THR A 1 82 ? -14.629 1.914 1.060 1.00 61.72 82 THR A O 1
ATOM 663 N N . GLY A 1 83 ? -14.075 3.816 0.011 1.00 55.53 83 GLY A N 1
ATOM 664 C CA . GLY A 1 83 ? -14.478 4.692 1.120 1.00 55.53 83 GLY A CA 1
ATOM 665 C C . GLY A 1 83 ? -15.053 6.032 0.655 1.00 55.53 83 GLY A C 1
ATOM 666 O O . GLY A 1 83 ? -14.894 6.405 -0.503 1.00 55.53 83 GLY A O 1
ATOM 667 N N . LYS A 1 84 ? -15.656 6.790 1.586 1.00 52.94 84 LYS A N 1
ATOM 668 C CA . LYS A 1 84 ? -16.209 8.158 1.405 1.00 52.94 84 LYS A CA 1
ATOM 669 C C . LYS A 1 84 ? -15.290 9.160 0.665 1.00 52.94 84 LYS A C 1
ATOM 671 O O . LYS A 1 84 ? -15.739 10.220 0.251 1.00 52.94 84 LYS A O 1
ATOM 676 N N . GLY A 1 85 ? -14.011 8.833 0.465 1.00 47.03 85 GLY A N 1
ATOM 677 C CA . GLY A 1 85 ? -13.065 9.605 -0.346 1.00 47.03 85 GLY A CA 1
ATOM 678 C C . GLY A 1 85 ? -13.336 9.599 -1.857 1.00 47.03 85 GLY A C 1
ATOM 679 O O . GLY A 1 85 ? -12.723 10.401 -2.558 1.00 47.03 85 GLY A O 1
ATOM 680 N N . ALA A 1 86 ? -14.230 8.740 -2.363 1.00 48.03 86 ALA A N 1
ATOM 681 C CA . ALA A 1 86 ? -14.751 8.857 -3.725 1.00 48.03 86 ALA A CA 1
ATOM 682 C C . ALA A 1 86 ? -15.644 10.102 -3.876 1.00 48.03 86 ALA A C 1
ATOM 684 O O . ALA A 1 86 ? -15.438 10.863 -4.810 1.00 48.03 86 ALA A O 1
ATOM 685 N N . GLU A 1 87 ? -16.536 10.384 -2.917 1.00 43.28 87 GLU A N 1
ATOM 686 C CA . GLU A 1 87 ? -17.398 11.581 -2.944 1.00 43.28 87 GLU A CA 1
ATOM 687 C C . GLU A 1 87 ? -16.600 12.882 -2.793 1.00 43.28 87 GLU A C 1
ATOM 689 O O . GLU A 1 87 ? -16.883 13.853 -3.487 1.00 43.28 87 GLU A O 1
ATOM 694 N N . ALA A 1 88 ? -15.566 12.899 -1.943 1.00 48.03 88 ALA A N 1
ATOM 695 C CA . ALA A 1 88 ? -14.696 14.068 -1.788 1.00 48.03 88 ALA A CA 1
ATOM 696 C C . ALA A 1 88 ? -13.849 14.337 -3.048 1.00 48.03 88 ALA A C 1
ATOM 698 O O . ALA A 1 88 ? -13.724 15.481 -3.468 1.00 48.03 88 ALA A O 1
ATOM 699 N N . ALA A 1 89 ? -13.327 13.289 -3.697 1.00 50.88 89 ALA A N 1
ATOM 700 C CA . ALA A 1 89 ? -12.564 13.428 -4.939 1.00 50.88 89 ALA A CA 1
ATOM 701 C C . ALA A 1 89 ? -13.451 13.763 -6.157 1.00 50.88 89 ALA A C 1
ATOM 703 O O . ALA A 1 89 ? -12.998 14.465 -7.061 1.00 50.88 89 ALA A O 1
ATOM 704 N N . ASP A 1 90 ? -14.705 13.295 -6.191 1.00 48.78 90 ASP A N 1
ATOM 705 C CA . ASP A 1 90 ? -15.699 13.701 -7.196 1.00 48.78 90 ASP A CA 1
ATOM 706 C C . ASP A 1 90 ? -16.167 15.148 -6.984 1.00 48.78 90 ASP A C 1
ATOM 708 O O . ASP A 1 90 ? -16.326 15.891 -7.952 1.00 48.78 90 ASP A O 1
ATOM 712 N N . ALA A 1 91 ? -16.337 15.585 -5.731 1.00 47.06 91 ALA A N 1
ATOM 713 C CA . ALA A 1 91 ? -16.636 16.978 -5.402 1.00 47.06 91 ALA A CA 1
ATOM 714 C C . ALA A 1 91 ? -15.483 17.916 -5.802 1.00 47.06 91 ALA A C 1
ATOM 716 O O . ALA A 1 91 ? -15.718 18.984 -6.365 1.00 47.06 91 ALA A O 1
ATOM 717 N N . GLU A 1 92 ? -14.236 17.491 -5.600 1.00 51.75 92 GLU A N 1
ATOM 718 C CA . GLU A 1 92 ? -13.040 18.245 -5.988 1.00 51.75 92 GLU A CA 1
ATOM 719 C C . GLU A 1 92 ? -12.828 18.253 -7.515 1.00 51.75 92 GLU A C 1
ATOM 721 O O . GLU A 1 92 ? -12.474 19.283 -8.083 1.00 51.75 92 GLU A O 1
ATOM 726 N N . ARG A 1 93 ? -13.174 17.165 -8.224 1.00 55.16 93 ARG A N 1
ATOM 727 C CA . ARG A 1 93 ? -13.220 17.139 -9.702 1.00 55.16 93 ARG A CA 1
ATOM 728 C C . ARG A 1 93 ? -14.312 18.025 -10.297 1.00 55.16 93 ARG A C 1
ATOM 730 O O . ARG A 1 93 ? -14.084 18.618 -11.346 1.00 55.16 93 ARG A O 1
ATOM 737 N N . LYS A 1 94 ? -15.487 18.109 -9.667 1.00 46.38 94 LYS A N 1
ATOM 738 C CA . LYS A 1 94 ? -16.592 18.968 -10.132 1.00 46.38 94 LYS A CA 1
ATOM 739 C C . LYS A 1 94 ? -16.347 20.451 -9.840 1.00 46.38 94 LYS A C 1
ATOM 741 O O . LYS A 1 94 ? -16.790 21.287 -10.619 1.00 46.38 94 LYS A O 1
ATOM 746 N N . ASN A 1 95 ? -15.594 20.768 -8.786 1.00 47.56 95 ASN A N 1
ATOM 747 C CA . ASN A 1 95 ? -15.186 22.138 -8.455 1.00 47.56 95 ASN A CA 1
ATOM 748 C C . ASN A 1 95 ? -13.876 22.579 -9.145 1.00 47.56 95 ASN A C 1
ATOM 750 O O . ASN A 1 95 ? -13.582 23.769 -9.184 1.00 47.56 95 ASN A O 1
ATOM 754 N N . GLY A 1 96 ? -13.105 21.648 -9.716 1.00 43.53 96 GLY A N 1
ATOM 755 C CA . GLY A 1 96 ? -11.834 21.897 -10.410 1.00 43.53 96 GLY A CA 1
ATOM 756 C C . GLY A 1 96 ? -11.947 22.246 -11.899 1.00 43.53 96 GLY A C 1
ATOM 757 O O . GLY A 1 96 ? -10.965 22.117 -12.624 1.00 43.53 96 GLY A O 1
ATOM 758 N N . ALA A 1 97 ? -13.118 22.676 -12.382 1.00 42.69 97 ALA A N 1
ATOM 759 C CA . ALA A 1 97 ? -13.287 23.201 -13.745 1.00 42.69 97 ALA A CA 1
ATOM 760 C C . ALA A 1 97 ? -12.857 24.677 -13.890 1.00 42.69 97 ALA A C 1
ATOM 762 O O . ALA A 1 97 ? -13.174 25.322 -14.888 1.00 42.69 97 ALA A O 1
ATOM 763 N N . THR A 1 98 ? -12.118 25.215 -12.920 1.00 39.88 98 THR A N 1
ATOM 764 C CA . THR A 1 98 ? -11.378 26.467 -13.080 1.00 39.88 98 THR A CA 1
ATOM 765 C C . THR A 1 98 ? -9.946 26.093 -13.408 1.00 39.88 98 THR A C 1
ATOM 767 O O . THR A 1 98 ? -9.268 25.493 -12.579 1.00 39.88 98 THR A O 1
ATOM 770 N N . ALA A 1 99 ? -9.517 26.408 -14.631 1.00 44.78 99 ALA A N 1
ATOM 771 C CA . ALA A 1 99 ? -8.163 26.190 -15.116 1.00 44.78 99 ALA A CA 1
ATOM 772 C C . ALA A 1 99 ? -7.135 26.638 -14.065 1.00 44.78 99 ALA A C 1
ATOM 774 O O . ALA A 1 99 ? -6.920 27.830 -13.853 1.00 44.78 99 ALA A O 1
ATOM 775 N N . THR A 1 100 ? -6.508 25.675 -13.393 1.00 40.72 100 THR A N 1
ATOM 776 C CA . THR A 1 100 ? -5.291 25.920 -12.633 1.00 40.72 100 THR A CA 1
ATOM 777 C C . THR A 1 100 ? -4.196 26.144 -13.658 1.00 40.72 100 THR A C 1
ATOM 779 O O . THR A 1 100 ? -3.611 25.194 -14.174 1.00 40.72 100 THR A O 1
ATOM 782 N N . THR A 1 101 ? -3.960 27.409 -13.996 1.00 47.09 101 THR A N 1
ATOM 783 C CA . THR A 1 101 ? -2.664 27.844 -14.502 1.00 47.09 101 THR A CA 1
ATOM 784 C C . THR A 1 101 ? -1.635 27.333 -13.505 1.00 47.09 101 THR A C 1
ATOM 786 O O . THR A 1 101 ? -1.582 27.809 -12.371 1.00 47.09 101 THR A O 1
ATOM 789 N N . GLU A 1 102 ? -0.878 26.310 -13.891 1.00 43.47 102 GLU A N 1
ATOM 790 C CA . GLU A 1 102 ? 0.311 25.913 -13.157 1.00 43.47 102 GLU A CA 1
ATOM 791 C C . GLU A 1 102 ? 1.232 27.131 -13.165 1.00 43.47 102 GLU A C 1
ATOM 793 O O . GLU A 1 102 ? 1.788 27.507 -14.199 1.00 43.47 102 GLU A O 1
ATOM 798 N N . VAL A 1 103 ? 1.314 27.827 -12.031 1.00 45.91 103 VAL A N 1
ATOM 799 C CA . VAL A 1 103 ? 2.311 28.875 -11.847 1.00 45.91 103 VAL A CA 1
ATOM 800 C C . VAL A 1 103 ? 3.636 28.144 -11.720 1.00 45.91 103 VAL A C 1
ATOM 802 O O . VAL A 1 103 ? 4.015 27.694 -10.641 1.00 45.91 103 VAL A O 1
ATOM 805 N N . ASN A 1 104 ? 4.309 27.971 -12.852 1.00 47.25 104 ASN A N 1
ATOM 806 C CA . ASN A 1 104 ? 5.714 27.630 -12.869 1.00 47.25 104 ASN A CA 1
ATOM 807 C C . ASN A 1 104 ? 6.472 28.822 -12.271 1.00 47.25 104 ASN A C 1
ATOM 809 O O . ASN A 1 104 ? 6.623 29.851 -12.926 1.00 47.25 104 ASN A O 1
ATOM 813 N N . THR A 1 105 ? 6.870 28.717 -11.003 1.00 45.66 105 THR A N 1
ATOM 814 C CA . THR A 1 105 ? 7.682 29.742 -10.335 1.00 45.66 105 THR A CA 1
ATOM 815 C C . THR A 1 105 ? 9.159 29.671 -10.711 1.00 45.66 105 THR A C 1
ATOM 817 O O . THR A 1 105 ? 9.910 30.533 -10.267 1.00 45.66 105 THR A O 1
ATOM 820 N N . ASP A 1 106 ? 9.580 28.737 -11.571 1.00 51.69 106 ASP A N 1
ATOM 821 C CA . ASP A 1 106 ? 10.867 28.843 -12.267 1.00 51.69 106 ASP A CA 1
ATOM 822 C C . ASP A 1 106 ? 10.728 29.810 -13.452 1.00 51.69 106 ASP A C 1
ATOM 824 O O . ASP A 1 106 ? 10.922 29.475 -14.623 1.00 51.69 106 ASP A O 1
ATOM 828 N N . THR A 1 107 ? 10.380 31.059 -13.149 1.00 48.16 107 THR A N 1
ATOM 829 C CA . THR A 1 107 ? 10.869 32.160 -13.970 1.00 48.16 107 THR A CA 1
ATOM 830 C C . THR A 1 107 ? 12.373 32.203 -13.780 1.00 48.16 107 THR A C 1
ATOM 832 O O . THR A 1 107 ? 12.867 32.292 -12.659 1.00 48.16 107 THR A O 1
ATOM 835 N N . VAL A 1 108 ? 13.068 32.072 -14.903 1.00 51.44 108 VAL A N 1
ATOM 836 C CA . VAL A 1 108 ? 14.521 32.033 -15.045 1.00 51.44 108 VAL A CA 1
ATOM 837 C C . VAL A 1 108 ? 15.110 33.385 -14.636 1.00 51.44 108 VAL A C 1
ATOM 839 O O . VAL A 1 108 ? 15.534 34.173 -15.472 1.00 51.44 108 VAL A O 1
ATOM 842 N N . ASP A 1 109 ? 15.118 33.682 -13.344 1.00 53.12 109 ASP A N 1
ATOM 843 C CA . ASP A 1 109 ? 16.114 34.588 -12.806 1.00 53.12 109 ASP A CA 1
ATOM 844 C C . ASP A 1 109 ? 17.405 33.776 -12.749 1.00 53.12 109 ASP A C 1
ATOM 846 O O . ASP A 1 109 ? 17.467 32.735 -12.093 1.00 53.12 109 ASP A O 1
ATOM 850 N N . GLU A 1 110 ? 18.424 34.216 -13.492 1.00 53.72 110 GLU A N 1
ATOM 851 C CA . GLU A 1 110 ? 19.779 33.655 -13.509 1.00 53.72 110 GLU A CA 1
ATOM 852 C C . GLU A 1 110 ? 20.471 33.824 -12.142 1.00 53.72 110 GLU A C 1
ATOM 854 O O . GLU A 1 110 ? 21.548 34.410 -12.011 1.00 53.72 110 GLU A O 1
ATOM 859 N N . VAL A 1 111 ? 19.875 33.302 -11.074 1.00 59.12 111 VAL A N 1
ATOM 860 C CA . VAL A 1 111 ? 20.557 33.116 -9.807 1.00 59.12 111 VAL A CA 1
ATOM 861 C C . VAL A 1 111 ? 21.500 31.949 -10.030 1.00 59.12 111 VAL A C 1
ATOM 863 O O . VAL A 1 111 ? 21.118 30.783 -9.963 1.00 59.12 111 VAL A O 1
ATOM 866 N N . LYS A 1 112 ? 22.750 32.277 -10.362 1.00 52.06 112 LYS A N 1
ATOM 867 C CA . LYS A 1 112 ? 23.847 31.320 -10.466 1.00 52.06 112 LYS A CA 1
ATOM 868 C C . LYS A 1 112 ? 23.857 30.462 -9.199 1.00 52.06 112 LYS A C 1
ATOM 870 O O . LYS A 1 112 ? 24.277 30.926 -8.142 1.00 52.06 112 LYS A O 1
ATOM 875 N N . LEU A 1 113 ? 23.373 29.225 -9.314 1.00 58.25 113 LEU A N 1
ATOM 876 C CA . LEU A 1 113 ? 23.365 28.252 -8.229 1.00 58.25 113 LEU A CA 1
ATOM 877 C C . LEU A 1 113 ? 24.816 28.011 -7.810 1.00 58.25 113 LEU A C 1
ATOM 879 O O . LEU A 1 113 ? 25.600 27.398 -8.536 1.00 58.25 113 LEU A O 1
ATOM 883 N N . ILE A 1 114 ? 25.195 28.551 -6.655 1.00 65.12 114 ILE A N 1
ATOM 884 C CA . ILE A 1 114 ? 26.500 28.291 -6.061 1.00 65.12 114 ILE A CA 1
ATOM 885 C C . ILE A 1 114 ? 26.397 26.902 -5.446 1.00 65.12 114 I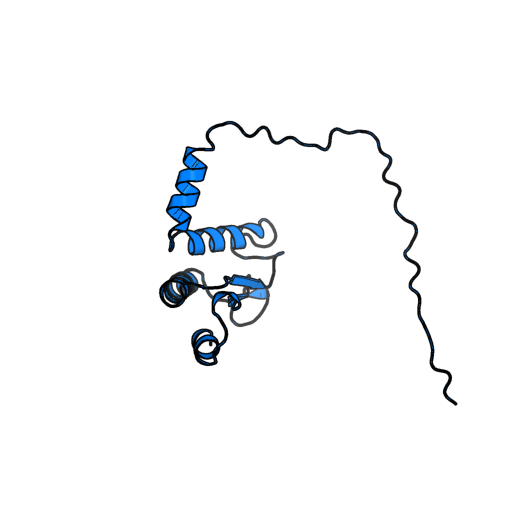LE A C 1
ATOM 887 O O . ILE A 1 114 ? 25.615 26.6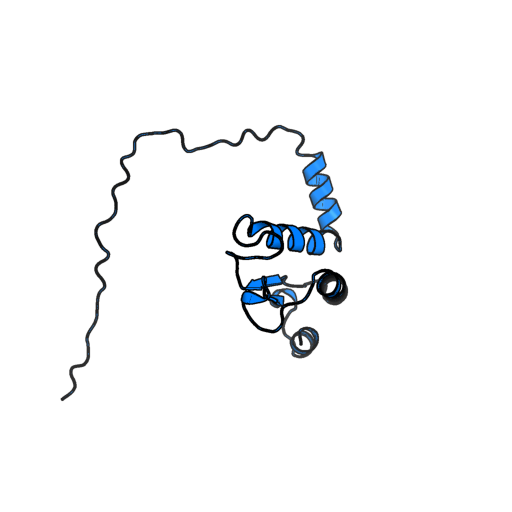83 -4.523 1.00 65.12 114 ILE A O 1
ATOM 891 N N . THR A 1 115 ? 27.152 25.950 -5.992 1.00 66.62 115 THR A N 1
ATOM 892 C CA . THR A 1 115 ? 27.300 24.643 -5.349 1.00 66.62 115 THR A CA 1
ATOM 893 C C . THR A 1 115 ? 28.026 24.874 -4.024 1.00 66.62 115 THR A C 1
ATOM 895 O O . THR A 1 115 ? 29.106 25.466 -4.051 1.00 66.62 115 THR A O 1
ATOM 898 N N . PRO A 1 116 ? 27.453 24.477 -2.875 1.00 68.69 116 PRO A N 1
ATOM 899 C CA . PRO A 1 116 ? 28.164 24.541 -1.607 1.00 68.69 116 PRO A CA 1
ATOM 900 C C . PRO A 1 116 ? 29.457 23.728 -1.696 1.00 68.69 116 PRO A C 1
ATOM 902 O O . PRO A 1 116 ? 29.467 22.658 -2.308 1.00 68.69 116 PRO A O 1
ATOM 905 N N . ASP A 1 117 ? 30.534 24.224 -1.089 1.00 76.44 117 ASP A N 1
ATOM 906 C CA . ASP A 1 117 ? 31.782 23.467 -0.988 1.00 76.44 117 ASP A CA 1
ATOM 907 C C . ASP A 1 117 ? 31.553 22.111 -0.300 1.00 76.44 117 ASP A C 1
ATOM 909 O O . ASP A 1 117 ? 30.608 21.935 0.478 1.00 76.44 117 ASP A O 1
ATOM 913 N N . ASN A 1 118 ? 32.432 21.144 -0.591 1.00 72.62 118 ASN A N 1
ATOM 914 C CA . ASN A 1 118 ? 32.375 19.794 -0.030 1.00 72.62 118 ASN A CA 1
ATOM 915 C C . ASN A 1 118 ? 32.140 19.823 1.486 1.00 72.62 118 ASN A C 1
ATOM 917 O O . ASN A 1 118 ? 32.887 20.457 2.235 1.00 72.62 118 ASN A O 1
ATOM 921 N N . PHE A 1 119 ? 31.130 19.075 1.934 1.00 70.25 119 PHE A N 1
ATOM 922 C CA . PHE A 1 119 ? 30.835 18.903 3.350 1.00 70.25 119 PHE A CA 1
ATOM 923 C C . PHE A 1 119 ? 32.063 18.339 4.078 1.00 70.25 119 PHE A C 1
ATOM 925 O O . PHE A 1 119 ? 32.528 17.235 3.788 1.00 70.25 119 PHE A O 1
ATOM 932 N N . GLN A 1 120 ? 32.588 19.106 5.032 1.00 58.22 120 GLN A N 1
ATOM 933 C CA . GLN A 1 120 ? 33.617 18.643 5.957 1.00 58.22 120 GLN A CA 1
ATOM 934 C C . GLN A 1 120 ? 32.963 17.689 6.959 1.00 58.22 120 GLN A C 1
ATOM 936 O O . GLN A 1 120 ? 32.184 18.103 7.819 1.00 58.22 120 GLN A O 1
ATOM 941 N N . TYR A 1 121 ? 33.261 16.398 6.834 1.00 57.66 121 TYR A N 1
ATOM 942 C CA . TYR A 1 121 ? 32.867 15.405 7.826 1.00 57.66 121 TYR A CA 1
ATOM 943 C C . TYR A 1 121 ? 33.800 15.515 9.032 1.00 57.66 121 TYR A C 1
ATOM 945 O O . TYR A 1 121 ? 34.991 15.219 8.937 1.00 57.66 121 TYR A O 1
ATOM 953 N N . TYR A 1 122 ? 33.259 15.919 10.180 1.00 56.47 122 TYR A N 1
ATOM 954 C CA . TYR A 1 122 ? 33.972 15.807 11.446 1.00 56.47 122 TYR A CA 1
ATOM 955 C C . TYR A 1 122 ? 34.021 14.336 11.861 1.00 56.47 122 TYR A C 1
ATOM 957 O O . TYR A 1 122 ? 33.044 13.788 12.366 1.00 56.47 122 TYR A O 1
ATOM 965 N N . PHE A 1 123 ? 35.171 13.696 11.662 1.00 56.22 123 PHE A N 1
ATOM 966 C CA . PHE A 1 123 ? 35.495 12.458 12.360 1.00 56.22 123 PHE A CA 1
ATOM 967 C C . PHE A 1 123 ? 36.062 12.821 13.731 1.00 56.22 123 PHE A C 1
ATOM 969 O O . PHE A 1 123 ? 37.229 13.191 13.853 1.00 56.22 123 PHE A O 1
ATOM 976 N N . SER A 1 124 ? 35.246 12.719 14.780 1.00 51.28 124 SER A N 1
ATOM 977 C CA . SER A 1 124 ? 35.772 12.644 16.141 1.00 51.28 124 SER A CA 1
ATOM 978 C C . SER A 1 124 ? 36.363 11.248 16.341 1.00 51.28 124 SER A C 1
ATOM 980 O O . SER A 1 124 ? 35.674 10.326 16.775 1.00 51.28 124 SER A O 1
ATOM 982 N N . ALA A 1 125 ? 37.631 11.069 15.981 1.00 57.66 125 ALA A N 1
ATOM 983 C CA . ALA A 1 125 ? 38.414 9.967 16.516 1.00 57.66 125 ALA A CA 1
ATOM 984 C C . ALA A 1 125 ? 38.812 10.342 17.950 1.00 57.66 125 ALA A C 1
ATOM 986 O O . ALA A 1 125 ? 39.842 10.970 18.182 1.00 57.66 125 ALA A O 1
ATOM 987 N N . SER A 1 126 ? 37.941 10.012 18.898 1.00 56.12 126 SER A N 1
ATOM 988 C CA . SER A 1 126 ? 38.293 9.899 20.309 1.00 56.12 126 SER A CA 1
ATOM 989 C C . SER A 1 126 ? 38.385 8.411 20.610 1.00 56.12 126 SER A C 1
ATOM 991 O O . SER A 1 126 ? 37.379 7.788 20.932 1.00 56.12 126 SER A O 1
ATOM 993 N N . ASP A 1 127 ? 39.572 7.849 20.411 1.00 49.28 127 ASP A N 1
ATOM 994 C CA . ASP A 1 127 ? 39.972 6.624 21.098 1.00 49.28 127 ASP A CA 1
ATOM 995 C C . ASP A 1 127 ? 41.458 6.749 21.450 1.00 49.28 127 ASP A C 1
ATOM 997 O O . ASP A 1 127 ? 42.364 6.323 20.734 1.00 49.28 127 ASP A O 1
ATOM 1001 N N . ASP A 1 128 ? 41.696 7.497 22.522 1.00 49.88 128 ASP A N 1
ATOM 1002 C CA . ASP A 1 128 ? 42.882 7.423 23.352 1.00 49.88 128 ASP A CA 1
ATOM 1003 C C . ASP A 1 128 ? 42.752 6.201 24.274 1.00 49.88 128 ASP A C 1
ATOM 1005 O O . ASP A 1 128 ? 42.072 6.240 25.295 1.00 49.88 128 ASP A O 1
ATOM 1009 N N . GLY A 1 129 ? 43.411 5.093 23.926 1.00 49.22 129 GLY A N 1
ATOM 1010 C CA . GLY A 1 129 ? 43.253 3.858 24.694 1.00 49.22 129 GLY A CA 1
ATOM 1011 C C . GLY A 1 129 ? 44.317 2.792 24.458 1.00 49.22 129 GLY A C 1
ATOM 1012 O O . GLY A 1 129 ? 43.992 1.729 23.945 1.00 49.22 129 GLY A O 1
ATOM 1013 N N . SER A 1 130 ? 45.542 3.075 24.928 1.00 44.56 130 SER A N 1
ATOM 1014 C CA . SER A 1 130 ? 46.669 2.157 25.246 1.00 44.56 130 SER A CA 1
ATOM 1015 C C . SER A 1 130 ? 47.326 1.325 24.141 1.00 44.56 130 SER A C 1
ATOM 1017 O O . SER A 1 130 ? 46.686 0.399 23.603 1.00 44.56 130 SER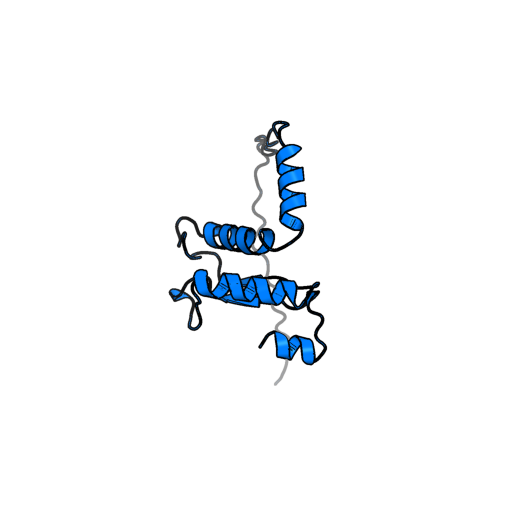 A O 1
#

pLDDT: mean 78.73, std 21.12, range [39.88, 97.94]

Secondary structure (DSSP, 8-state):
-HHHHHHTT--GGG--EEEESSGGG-TT---HHHHHHHHHHHHHH-TT---EEEE-STT-TTTTTT-THHHHHHHHHHHHHTSTHHHHHHHHHHH--S----------------PPPPP-----------

InterPro domains:
  IPR017853 Glycoside hydrolase superfamily [SSF51445] (8-72)

Sequence (130 aa):
MYEMCAVRGWPPEKLVVGLVTSPDNGAGWVPFEVLGPNLSLLRRRFPGFGGVMGWEYFNGWPGGRERPWEWARHMTKLLRATGKGAEAADAERKNGATATTEVNTDTVDEVKLITPDNFQYYFSASDDGS

Foldseek 3Di:
DLVVCVVVPDQQLPDAAEAEQDPVLDPDHDDCVVVLVVVLVSCVVHVNHNYYDYDDQCQGPPCGNNCSCVSVVSRVCSVCVNDPNVVVVVVVVVVPPPDPPPPPPPPPPVPPPDDDPDDDDDDPPPDPDD

Radius of gyration: 22.46 Å; chains: 1; bounding box: 64×48×43 Å

Organism: NCBI:txid155417